Protein AF-D0GJN0-F1 (afdb_monomer)

Solvent-accessible surface area (backbone atoms only — not comparable to full-atom values): 4799 Å² total; per-residue (Å²): 109,71,66,58,56,53,50,51,21,48,53,48,32,53,50,54,49,52,54,48,54,51,49,52,52,52,51,74,69,38,93,84,63,48,72,70,56,54,55,50,52,58,65,44,49,66,60,46,41,57,53,29,35,76,74,11,36,74,60,10,28,51,46,29,66,75,44,49,46,57,54,51,49,52,56,50,51,54,56,32,54,78,66,71,59,85,131

Sequence (87 aa):
MIAIIIAAWVGLAYFMNFCLQMRIKRVFNSKRMTDERIVKEYKGLDVMSTIFIFYGGPVGFFLAKKKFIPELKKTMEEKMRERNIEF

Organism: NCBI:txid596323

pLDDT: mean 82.98, std 6.0, range [57.97, 89.69]

Foldseek 3Di:
DVVVLLVQLVVVLVVVLVVLVVVLVCQLPDPPHDLVVLVVVLVCLVVVLVVLCVRSNPNSNVCSVPPRSVVVNVVSVVSCVVVVRDD

Nearest PDB structures (foldseek):
  1mbn-assembly1_A  TM=4.230E-01  e=7.274E+00  Physeter macrocephalus

Structure (mmCIF, N/CA/C/O backbone):
data_AF-D0GJN0-F1
#
_entry.id   AF-D0GJN0-F1
#
loop_
_atom_site.group_PDB
_atom_site.id
_atom_site.type_symbol
_atom_site.label_atom_id
_atom_site.label_alt_id
_atom_site.label_comp_id
_atom_site.label_asym_id
_atom_site.label_entity_id
_atom_site.label_seq_id
_atom_site.pdbx_PDB_ins_code
_atom_site.Cartn_x
_atom_site.Cartn_y
_atom_site.Cartn_z
_atom_site.occupancy
_atom_site.B_iso_or_equiv
_atom_site.auth_seq_id
_atom_site.auth_comp_id
_atom_site.auth_asym_id
_atom_site.auth_atom_id
_atom_site.pdbx_PDB_model_num
ATOM 1 N N . MET A 1 1 ? 17.092 4.938 -23.666 1.00 67.88 1 MET A N 1
ATOM 2 C CA . MET A 1 1 ? 15.647 5.226 -23.833 1.00 67.88 1 MET A CA 1
ATOM 3 C C . MET A 1 1 ? 14.778 4.308 -22.974 1.00 67.88 1 MET A C 1
ATOM 5 O O . MET A 1 1 ? 14.119 4.811 -22.077 1.00 67.88 1 MET A O 1
ATOM 9 N N . ILE A 1 2 ? 14.853 2.981 -23.144 1.00 81.75 2 ILE A N 1
ATOM 10 C CA . ILE A 1 2 ? 14.069 2.001 -22.357 1.00 81.75 2 ILE A CA 1
ATOM 11 C C . ILE A 1 2 ? 14.306 2.134 -20.840 1.00 81.75 2 ILE A C 1
ATOM 13 O O . ILE A 1 2 ? 13.354 2.143 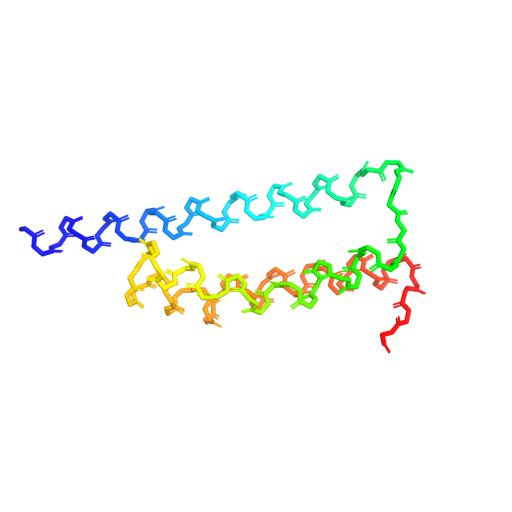-20.067 1.00 81.75 2 ILE A O 1
ATOM 17 N N . ALA A 1 3 ? 15.556 2.334 -20.410 1.00 82.69 3 ALA A N 1
ATOM 18 C CA . ALA A 1 3 ? 15.887 2.520 -18.993 1.00 82.69 3 ALA A CA 1
ATOM 19 C C . ALA A 1 3 ? 15.215 3.756 -18.357 1.00 82.69 3 ALA A C 1
ATOM 21 O O . ALA A 1 3 ? 14.806 3.701 -17.202 1.00 82.69 3 ALA A O 1
ATOM 22 N N . ILE A 1 4 ? 15.045 4.847 -19.115 1.00 88.12 4 ILE A N 1
ATOM 23 C CA . ILE A 1 4 ? 14.391 6.077 -18.636 1.00 88.12 4 ILE A CA 1
ATOM 24 C C . ILE A 1 4 ? 12.887 5.836 -18.457 1.00 88.12 4 ILE A C 1
ATOM 26 O O . ILE A 1 4 ? 12.307 6.278 -17.472 1.00 88.12 4 ILE A O 1
ATOM 30 N N . ILE A 1 5 ? 12.270 5.077 -19.369 1.00 85.31 5 ILE A N 1
ATOM 31 C CA . ILE A 1 5 ? 10.848 4.709 -19.296 1.00 85.31 5 ILE A CA 1
ATOM 32 C C . ILE A 1 5 ? 10.587 3.823 -18.073 1.00 85.31 5 ILE A C 1
ATOM 34 O O . ILE A 1 5 ? 9.663 4.084 -17.305 1.00 85.31 5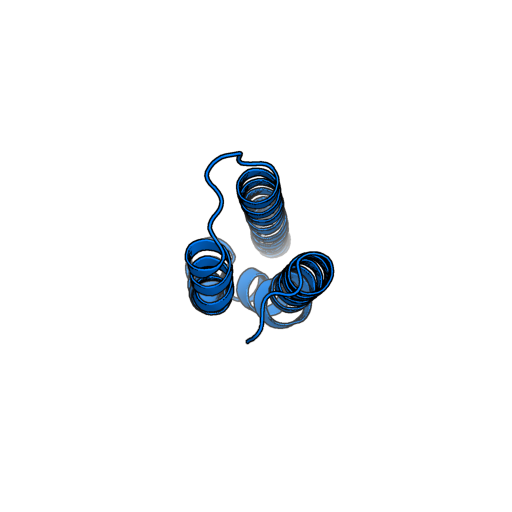 ILE A O 1
ATOM 38 N N . ILE A 1 6 ? 11.438 2.818 -17.840 1.00 85.94 6 ILE A N 1
ATOM 39 C CA . ILE A 1 6 ? 11.333 1.953 -16.657 1.00 85.94 6 ILE A CA 1
ATOM 40 C C . ILE A 1 6 ? 11.530 2.771 -15.375 1.00 85.94 6 ILE A C 1
ATOM 42 O O . ILE A 1 6 ? 10.745 2.627 -14.441 1.00 85.94 6 ILE A O 1
ATOM 46 N N . ALA A 1 7 ? 12.527 3.659 -15.330 1.00 87.94 7 ALA A N 1
ATOM 47 C CA . ALA A 1 7 ? 12.757 4.525 -14.175 1.00 87.94 7 ALA A CA 1
ATOM 48 C C . ALA A 1 7 ? 11.557 5.447 -13.895 1.00 87.94 7 ALA A C 1
ATOM 50 O O . ALA A 1 7 ? 11.166 5.601 -12.738 1.00 87.94 7 ALA A O 1
ATOM 51 N N . ALA A 1 8 ? 10.925 5.996 -14.937 1.00 87.62 8 ALA A N 1
ATOM 52 C CA . ALA A 1 8 ? 9.715 6.804 -14.806 1.00 87.62 8 ALA A CA 1
ATOM 53 C C . ALA A 1 8 ? 8.537 5.992 -14.240 1.00 87.62 8 ALA A C 1
ATOM 55 O O . ALA A 1 8 ? 7.854 6.461 -13.331 1.00 87.62 8 ALA A O 1
ATOM 56 N N . TRP A 1 9 ? 8.335 4.752 -14.700 1.00 88.69 9 TRP A N 1
ATOM 57 C CA . TRP A 1 9 ? 7.313 3.855 -14.145 1.00 88.69 9 TRP A CA 1
ATOM 58 C C . TRP A 1 9 ? 7.570 3.485 -12.687 1.00 88.69 9 TRP A C 1
ATOM 60 O O . TRP A 1 9 ? 6.639 3.498 -11.883 1.00 88.69 9 TRP A O 1
ATOM 70 N N . VAL A 1 10 ? 8.823 3.195 -12.326 1.00 88.00 10 VAL A N 1
ATOM 71 C CA . VAL A 1 10 ? 9.203 2.938 -10.932 1.00 88.00 10 VAL A CA 1
ATOM 72 C C . VAL A 1 10 ? 8.907 4.169 -10.078 1.00 88.00 10 VAL A C 1
ATOM 74 O O . VAL A 1 10 ? 8.212 4.054 -9.070 1.00 88.00 10 VAL A O 1
ATOM 77 N N . GLY A 1 11 ? 9.378 5.348 -10.493 1.00 88.88 11 GLY A N 1
ATOM 78 C CA . GLY A 1 11 ? 9.159 6.599 -9.767 1.00 88.88 11 GLY A CA 1
ATOM 79 C C . GLY A 1 11 ? 7.675 6.900 -9.561 1.00 88.88 11 GLY A C 1
ATOM 80 O O . GLY A 1 11 ? 7.251 7.184 -8.440 1.00 88.88 11 GLY A O 1
ATOM 81 N N . LEU A 1 12 ? 6.868 6.745 -10.611 1.00 89.31 12 LEU A N 1
ATOM 82 C CA . LEU A 1 12 ? 5.423 6.941 -10.548 1.00 89.31 12 LEU A CA 1
ATOM 83 C C . LEU A 1 12 ? 4.744 5.933 -9.610 1.00 89.31 12 LEU A C 1
ATOM 85 O O . LEU A 1 12 ? 3.908 6.324 -8.800 1.00 89.31 12 LEU A O 1
ATOM 89 N N . ALA A 1 13 ? 5.142 4.660 -9.645 1.00 88.31 13 ALA A N 1
ATOM 90 C CA . ALA A 1 13 ? 4.605 3.647 -8.742 1.00 88.31 13 ALA A CA 1
ATOM 91 C C . ALA A 1 13 ? 4.928 3.968 -7.269 1.00 88.31 13 ALA A C 1
ATOM 93 O O . ALA A 1 13 ? 4.050 3.903 -6.409 1.00 88.31 13 ALA A O 1
ATOM 94 N N . TYR A 1 14 ? 6.157 4.386 -6.959 1.00 89.69 14 TYR A N 1
ATOM 95 C CA . TYR A 1 14 ? 6.511 4.806 -5.598 1.00 89.69 14 TYR A CA 1
ATOM 96 C C . TYR A 1 14 ? 5.753 6.063 -5.158 1.00 89.69 14 TYR A C 1
ATOM 98 O O . TYR A 1 14 ? 5.289 6.127 -4.018 1.00 89.69 14 TYR A O 1
ATOM 106 N N . PHE A 1 15 ? 5.563 7.028 -6.058 1.00 89.62 15 PHE A N 1
ATOM 107 C CA . PHE A 1 15 ? 4.771 8.223 -5.783 1.00 89.62 15 PHE A CA 1
ATOM 108 C C . PHE A 1 15 ? 3.303 7.885 -5.484 1.00 89.62 15 PHE A C 1
ATOM 110 O O . PHE A 1 15 ? 2.747 8.344 -4.488 1.00 89.62 15 PHE A O 1
ATOM 117 N N . MET A 1 16 ? 2.686 7.011 -6.281 1.00 87.50 16 MET A N 1
ATOM 118 C CA . MET A 1 16 ? 1.319 6.540 -6.042 1.00 87.50 16 MET A CA 1
ATOM 119 C C . MET A 1 16 ? 1.185 5.814 -4.700 1.00 87.50 16 MET A C 1
ATOM 121 O O . MET A 1 16 ? 0.235 6.066 -3.956 1.00 87.50 16 MET A O 1
ATOM 125 N N . ASN A 1 17 ? 2.150 4.954 -4.353 1.00 88.06 17 ASN A N 1
ATOM 126 C CA . ASN A 1 17 ? 2.176 4.288 -3.050 1.00 88.06 17 ASN A CA 1
ATOM 127 C C . ASN A 1 17 ? 2.256 5.303 -1.899 1.00 88.06 17 ASN A C 1
ATOM 129 O O . ASN A 1 17 ? 1.501 5.213 -0.932 1.00 88.06 17 ASN A O 1
ATOM 133 N N . PHE A 1 18 ? 3.109 6.318 -2.030 1.00 88.44 18 PHE A N 1
ATOM 134 C CA . PHE A 1 18 ? 3.217 7.394 -1.049 1.00 88.44 18 PHE A CA 1
ATOM 135 C C . PHE A 1 18 ? 1.897 8.164 -0.878 1.00 88.44 18 PHE A C 1
ATOM 137 O O . PHE A 1 18 ? 1.452 8.402 0.249 1.00 88.44 18 PHE A O 1
ATOM 144 N N . CYS A 1 19 ? 1.211 8.492 -1.978 1.00 87.69 19 CYS A N 1
ATOM 145 C CA . CYS A 1 19 ? -0.111 9.119 -1.931 1.00 87.69 19 CYS A CA 1
ATOM 146 C C . CYS A 1 19 ? -1.145 8.244 -1.202 1.00 87.69 19 CYS A C 1
ATOM 148 O O . CYS A 1 19 ? -1.945 8.763 -0.417 1.00 87.69 19 CYS A O 1
ATOM 150 N N . LEU A 1 20 ? -1.120 6.926 -1.417 1.00 85.38 20 LEU A N 1
ATOM 151 C CA . LEU A 1 20 ? -2.010 5.991 -0.726 1.00 85.38 20 LEU A CA 1
ATOM 152 C C . LEU A 1 20 ? -1.710 5.901 0.768 1.00 85.38 20 LEU A C 1
ATOM 154 O O . LEU A 1 20 ? -2.635 5.996 1.573 1.00 85.38 20 LEU A O 1
ATOM 158 N N . GLN A 1 21 ? -0.438 5.813 1.156 1.00 87.00 21 GLN A N 1
ATOM 159 C CA . GLN A 1 21 ? -0.043 5.840 2.566 1.00 87.00 21 GLN A CA 1
ATOM 160 C C . GLN A 1 21 ? -0.516 7.122 3.258 1.00 87.00 21 GLN A C 1
ATOM 162 O O . GLN A 1 21 ? -1.078 7.071 4.356 1.00 87.00 21 GLN A O 1
ATOM 167 N N . MET A 1 22 ? -0.356 8.277 2.602 1.00 87.06 22 MET A N 1
ATOM 168 C CA . MET A 1 22 ? -0.875 9.544 3.115 1.00 87.06 22 MET A CA 1
ATOM 169 C C . MET A 1 22 ? -2.394 9.526 3.260 1.00 87.06 22 MET A C 1
ATOM 171 O O . MET A 1 22 ? -2.903 9.970 4.291 1.00 87.06 22 MET A O 1
ATOM 175 N N . ARG A 1 23 ? -3.123 9.017 2.259 1.00 84.44 23 ARG A N 1
ATOM 176 C CA . ARG A 1 23 ? -4.585 8.898 2.308 1.00 84.44 23 ARG A CA 1
ATOM 177 C C . ARG A 1 23 ? -5.018 8.036 3.489 1.00 84.44 23 ARG A C 1
ATOM 179 O O . ARG A 1 23 ? -5.822 8.498 4.292 1.00 84.44 23 ARG A O 1
ATOM 186 N N . ILE A 1 24 ? -4.440 6.845 3.642 1.00 83.44 24 ILE A N 1
ATOM 187 C CA . ILE A 1 24 ? -4.740 5.928 4.747 1.00 83.44 24 ILE A CA 1
ATOM 188 C C . ILE A 1 24 ? -4.444 6.595 6.090 1.00 83.44 24 ILE A C 1
ATOM 190 O O . ILE A 1 24 ? -5.302 6.623 6.968 1.00 83.44 24 ILE A O 1
ATOM 194 N N . LYS A 1 25 ? -3.273 7.221 6.254 1.00 84.12 25 LYS A N 1
ATOM 195 C CA . LYS A 1 25 ? -2.927 7.942 7.489 1.00 84.12 25 LYS A CA 1
ATOM 196 C C . LYS A 1 25 ? -3.939 9.046 7.813 1.00 84.12 25 LYS A C 1
ATOM 198 O O . LYS A 1 25 ? -4.317 9.209 8.971 1.00 84.12 25 LYS A O 1
ATOM 203 N N . ARG A 1 26 ? -4.402 9.780 6.798 1.00 83.31 26 ARG A N 1
ATOM 204 C CA . ARG A 1 26 ? -5.395 10.853 6.942 1.00 83.31 26 ARG A CA 1
ATOM 205 C C . ARG A 1 26 ? -6.771 10.310 7.332 1.00 83.31 26 ARG A C 1
ATOM 207 O O . ARG A 1 26 ? -7.445 10.920 8.155 1.00 83.31 26 ARG A O 1
ATOM 214 N N . VAL A 1 27 ? -7.153 9.158 6.780 1.00 77.88 27 VAL A N 1
ATOM 215 C CA . VAL A 1 27 ? -8.361 8.416 7.158 1.00 77.88 27 VAL A CA 1
ATOM 216 C C . VAL A 1 27 ? -8.250 8.003 8.635 1.00 77.88 27 VAL A C 1
ATOM 218 O O . VAL A 1 27 ? -9.098 8.407 9.424 1.00 77.88 27 VAL A O 1
ATOM 221 N N . PHE A 1 28 ? -7.137 7.379 9.055 1.00 76.31 28 PHE A N 1
ATOM 222 C CA . PHE A 1 28 ? -6.861 6.978 10.455 1.00 76.31 28 PHE A CA 1
ATOM 223 C C . PHE A 1 28 ? -6.848 8.100 11.492 1.00 76.31 28 PHE A C 1
ATOM 225 O O . PHE A 1 28 ? -7.299 7.884 12.618 1.00 76.31 28 PHE A O 1
ATOM 232 N N . ASN A 1 29 ? -6.415 9.297 11.111 1.00 79.06 29 ASN A N 1
ATOM 233 C CA . ASN A 1 29 ? -6.395 10.455 12.003 1.00 79.06 29 ASN A CA 1
ATOM 234 C C . ASN A 1 29 ? -7.679 11.303 11.956 1.00 79.06 29 ASN A C 1
ATOM 236 O O . ASN A 1 29 ? -7.774 12.306 12.664 1.00 79.06 29 ASN A O 1
ATOM 240 N N . SER A 1 30 ? -8.664 10.957 11.122 1.00 78.00 30 SER A N 1
ATOM 241 C CA . SER A 1 3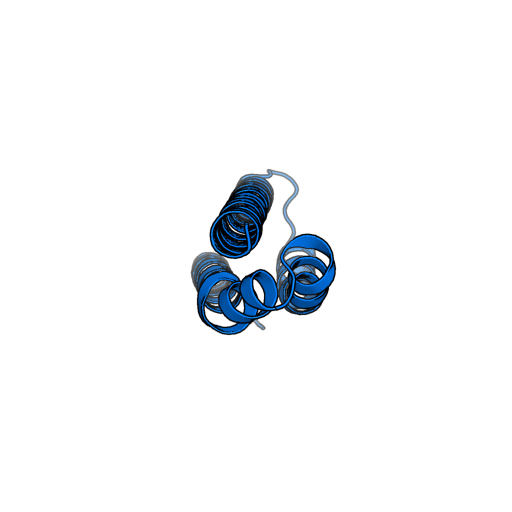0 ? -9.896 11.739 11.022 1.00 78.00 30 SER A CA 1
ATOM 242 C C . SER A 1 30 ? -10.808 11.507 12.229 1.00 78.00 30 SER A C 1
ATOM 244 O O . SER A 1 30 ? -11.131 10.370 12.561 1.00 78.00 30 SER A O 1
ATOM 246 N N . LYS A 1 31 ? -11.314 12.592 12.834 1.00 66.25 31 LYS A N 1
ATOM 247 C CA . LYS A 1 31 ? -12.312 12.538 13.923 1.00 66.25 31 LYS A CA 1
ATOM 248 C C . LYS A 1 31 ? -13.663 11.934 13.497 1.00 66.25 31 LYS A C 1
ATOM 250 O O . LYS A 1 31 ? -14.452 11.579 14.358 1.00 66.25 31 LYS A O 1
ATOM 255 N N . ARG A 1 32 ? -13.945 11.835 12.189 1.00 69.56 32 ARG A N 1
ATOM 256 C CA . ARG A 1 32 ? -15.187 11.261 11.618 1.00 69.56 32 ARG A CA 1
ATOM 257 C C . ARG A 1 32 ? -14.994 9.844 11.071 1.00 69.56 32 ARG A C 1
ATOM 259 O O . ARG A 1 32 ? -15.677 9.438 10.130 1.00 69.56 32 ARG A O 1
ATOM 266 N N . MET A 1 33 ? -13.996 9.131 11.568 1.00 74.00 33 MET A N 1
ATOM 267 C CA . MET A 1 33 ? -13.749 7.766 11.143 1.00 74.00 33 MET A CA 1
ATOM 268 C C . MET A 1 33 ? -14.754 6.815 11.799 1.00 74.00 33 MET A C 1
ATOM 270 O O . MET A 1 33 ? -14.814 6.754 13.022 1.00 74.00 33 MET A O 1
ATOM 274 N N . THR A 1 34 ? -15.478 6.054 10.981 1.00 80.88 34 THR A N 1
ATOM 275 C CA . THR A 1 34 ? -16.283 4.903 11.408 1.00 80.88 34 THR A CA 1
ATOM 276 C C . THR A 1 34 ? -15.631 3.602 10.952 1.00 80.88 34 THR A C 1
ATOM 278 O O . THR A 1 34 ? -14.941 3.579 9.926 1.00 80.88 34 THR A O 1
ATOM 281 N N . ASP A 1 35 ? -15.877 2.519 11.680 1.00 80.31 35 ASP A N 1
ATOM 282 C CA . ASP A 1 35 ? -15.307 1.197 11.392 1.00 80.31 35 ASP A CA 1
ATOM 283 C C . ASP A 1 35 ? -15.708 0.698 9.996 1.00 80.31 35 ASP A C 1
ATOM 285 O O . ASP A 1 35 ? -14.870 0.234 9.223 1.00 80.31 35 ASP A O 1
ATOM 289 N N . GLU A 1 36 ? -16.953 0.956 9.586 1.00 81.75 36 GLU A N 1
ATOM 290 C CA . GLU A 1 36 ? -17.445 0.676 8.230 1.00 81.75 36 GLU A CA 1
ATOM 291 C C . GLU A 1 36 ? -16.596 1.336 7.135 1.00 81.75 36 GLU A C 1
ATOM 293 O O . GLU A 1 36 ? -16.334 0.755 6.077 1.00 81.75 36 GLU A O 1
ATOM 298 N N . ARG A 1 37 ? -16.139 2.571 7.374 1.00 81.69 37 ARG A N 1
ATOM 299 C CA . ARG A 1 37 ? -15.329 3.315 6.407 1.00 81.69 37 ARG A CA 1
ATOM 300 C C . ARG A 1 37 ? -13.926 2.730 6.291 1.00 81.69 37 ARG A C 1
ATOM 302 O O . ARG A 1 37 ? -13.364 2.729 5.196 1.00 81.69 37 ARG A O 1
ATOM 309 N N . ILE A 1 38 ? -13.386 2.222 7.396 1.00 82.12 38 ILE A N 1
ATOM 310 C CA . ILE A 1 38 ? -12.088 1.549 7.441 1.00 82.12 38 ILE A CA 1
ATOM 311 C C . ILE A 1 38 ? -12.146 0.240 6.645 1.00 82.12 38 ILE A C 1
ATOM 313 O O . ILE A 1 38 ? -11.303 0.020 5.771 1.00 82.12 38 ILE A O 1
ATOM 317 N N . VAL A 1 39 ? -13.180 -0.577 6.870 1.00 83.06 39 VAL A N 1
ATOM 318 C CA . VAL A 1 39 ? -13.408 -1.831 6.130 1.00 83.06 39 VAL A CA 1
ATOM 319 C C . VAL A 1 39 ? -13.618 -1.559 4.637 1.00 83.06 39 VAL A C 1
ATOM 321 O O . VAL A 1 39 ? -13.078 -2.266 3.784 1.00 83.06 39 VAL A O 1
ATOM 324 N N . LYS A 1 40 ? -14.353 -0.494 4.290 1.00 85.06 40 LYS A N 1
ATOM 325 C CA . LYS A 1 40 ? -14.565 -0.092 2.892 1.00 85.06 40 LYS A CA 1
ATOM 326 C C . LYS A 1 40 ? -13.264 0.312 2.191 1.00 85.06 40 LYS A C 1
ATOM 328 O O . LYS A 1 40 ? -13.043 -0.102 1.055 1.00 85.06 40 LYS A O 1
ATOM 333 N N . GLU A 1 41 ? -12.404 1.095 2.842 1.00 83.94 41 GLU A N 1
ATOM 334 C CA . GLU A 1 41 ? -11.086 1.456 2.292 1.00 83.94 41 GLU A CA 1
ATOM 335 C C . GLU A 1 41 ? -10.170 0.227 2.170 1.00 83.94 41 GLU A C 1
ATOM 337 O O . GLU A 1 41 ? -9.474 0.092 1.166 1.00 83.94 41 GLU A O 1
ATOM 342 N N . TYR A 1 42 ? -10.231 -0.720 3.116 1.00 84.56 42 TYR A N 1
ATOM 343 C CA . TYR A 1 42 ? -9.479 -1.977 3.028 1.00 84.56 42 TYR A CA 1
ATOM 344 C C . TYR A 1 42 ? -9.890 -2.822 1.821 1.00 84.56 42 TYR A C 1
ATOM 346 O O . TYR A 1 42 ? -9.038 -3.249 1.046 1.00 84.56 42 TYR A O 1
ATOM 354 N N . LYS A 1 43 ? -11.196 -3.004 1.595 1.00 83.81 43 LYS A N 1
ATOM 355 C CA . LYS A 1 43 ? -11.699 -3.691 0.392 1.00 83.81 43 LYS A CA 1
ATOM 356 C C . LYS A 1 43 ? -11.340 -2.926 -0.891 1.00 83.81 43 LYS A C 1
ATOM 358 O O . LYS A 1 43 ? -11.094 -3.531 -1.931 1.00 83.81 43 LYS A O 1
ATOM 363 N N . GLY A 1 44 ? -11.259 -1.597 -0.816 1.00 83.38 44 GLY A N 1
ATOM 364 C CA . GLY A 1 44 ? -10.839 -0.732 -1.920 1.00 83.38 44 GLY A CA 1
ATOM 365 C C . GLY A 1 44 ? -9.360 -0.856 -2.307 1.00 83.38 44 GLY A C 1
ATOM 366 O O . GLY A 1 44 ? -9.015 -0.541 -3.448 1.00 83.38 44 GLY A O 1
ATOM 367 N N . LEU A 1 45 ? -8.485 -1.345 -1.417 1.00 82.00 45 LEU A N 1
ATOM 368 C CA . LEU A 1 45 ? -7.057 -1.522 -1.713 1.00 82.00 45 LEU A CA 1
ATOM 369 C C . LEU A 1 45 ? -6.806 -2.518 -2.849 1.00 82.00 45 LEU A C 1
ATOM 371 O O . LEU A 1 45 ? -5.898 -2.294 -3.646 1.00 82.00 45 LEU A O 1
ATOM 375 N N . ASP A 1 46 ? -7.612 -3.575 -2.977 1.00 76.56 46 ASP A N 1
ATOM 376 C CA . ASP A 1 46 ? -7.450 -4.524 -4.088 1.00 76.56 46 ASP A CA 1
ATOM 377 C C . ASP A 1 46 ? -7.744 -3.869 -5.441 1.00 76.56 46 ASP A C 1
ATOM 379 O O . ASP A 1 46 ? -7.022 -4.101 -6.413 1.00 76.56 46 ASP A O 1
ATOM 383 N N . VAL A 1 47 ? -8.731 -2.968 -5.488 1.00 79.94 47 VAL A N 1
ATOM 384 C CA . VAL A 1 47 ? -9.086 -2.197 -6.691 1.00 79.94 47 VAL A CA 1
ATOM 385 C C . VAL A 1 47 ? -7.986 -1.196 -7.057 1.00 79.94 47 VAL A C 1
ATOM 387 O O . VAL A 1 47 ? -7.773 -0.906 -8.236 1.00 79.94 47 VAL A O 1
ATOM 390 N N . MET A 1 48 ? -7.221 -0.710 -6.072 1.00 78.56 48 MET A N 1
ATOM 391 C CA . MET A 1 48 ? -6.084 0.180 -6.323 1.00 78.56 48 MET A CA 1
ATOM 392 C C . MET A 1 48 ? -4.985 -0.504 -7.148 1.00 78.56 48 MET A C 1
ATOM 394 O O . MET A 1 48 ? -4.332 0.187 -7.926 1.0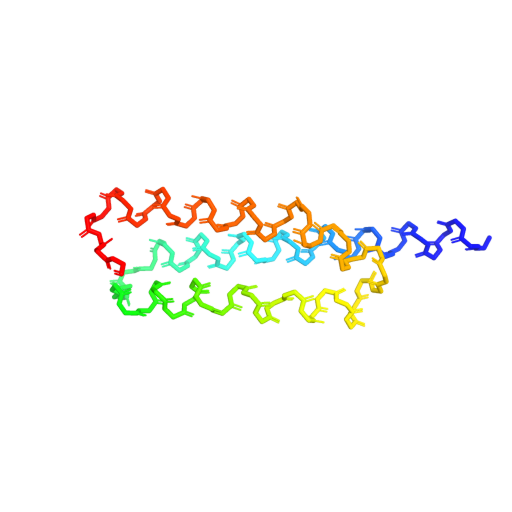0 78.56 48 MET A O 1
ATOM 398 N N . SER A 1 49 ? -4.829 -1.837 -7.088 1.00 73.31 49 SER A N 1
ATOM 399 C CA . SER A 1 49 ? -3.883 -2.591 -7.943 1.00 73.31 49 SER A CA 1
ATOM 400 C C . SER A 1 49 ? -4.060 -2.276 -9.427 1.00 73.31 49 SER A C 1
ATOM 402 O O . SER A 1 49 ? -3.084 -2.137 -10.165 1.00 73.31 49 SER A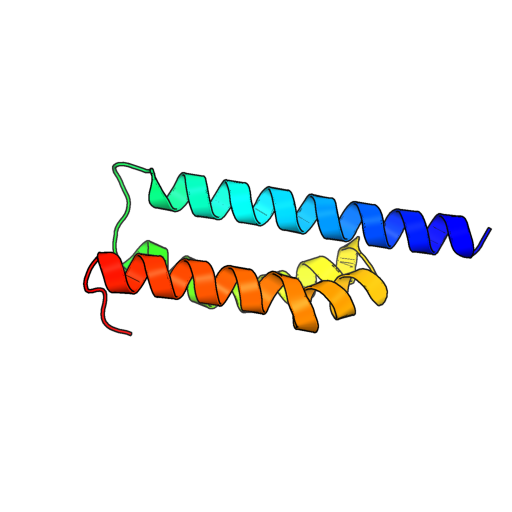 O 1
ATOM 404 N N . THR A 1 50 ? -5.314 -2.139 -9.858 1.00 78.06 50 THR A N 1
ATOM 405 C CA . THR A 1 50 ? -5.681 -1.836 -11.241 1.00 78.06 50 THR A CA 1
ATOM 406 C C . THR A 1 50 ? -5.186 -0.452 -11.646 1.00 78.06 50 THR A C 1
ATOM 408 O O . THR A 1 50 ? -4.654 -0.273 -12.737 1.00 78.06 50 THR A O 1
ATOM 411 N N . ILE A 1 51 ? -5.261 0.522 -10.740 1.00 80.88 51 ILE A N 1
ATOM 412 C CA . ILE A 1 51 ? -4.782 1.888 -10.977 1.00 80.88 51 ILE A CA 1
ATOM 413 C C . ILE A 1 51 ? -3.254 1.888 -11.155 1.00 80.88 51 ILE A C 1
ATOM 415 O O . ILE A 1 51 ? -2.737 2.564 -12.042 1.00 80.88 51 ILE A O 1
ATOM 419 N N . PHE A 1 52 ? -2.518 1.064 -10.404 1.00 81.19 52 PHE A N 1
ATOM 420 C CA . PHE A 1 52 ? -1.071 0.910 -10.607 1.00 81.19 52 PHE A CA 1
ATOM 421 C C . PHE A 1 52 ? -0.698 0.305 -11.966 1.00 81.19 52 PHE A C 1
ATOM 423 O O . PHE A 1 52 ? 0.352 0.669 -12.492 1.00 81.19 52 PHE A O 1
ATOM 430 N N . ILE A 1 53 ? -1.532 -0.565 -12.550 1.00 79.31 53 ILE 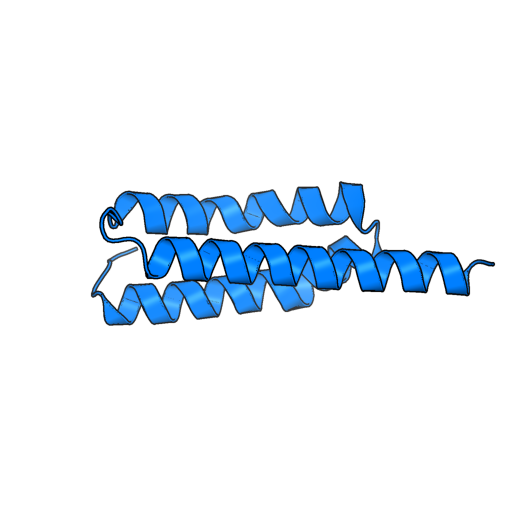A N 1
ATOM 431 C CA . ILE A 1 53 ? -1.340 -1.046 -13.932 1.00 79.31 53 ILE A CA 1
ATOM 432 C C . ILE A 1 53 ? -1.494 0.114 -14.917 1.00 79.31 53 ILE A C 1
ATOM 434 O O . ILE A 1 53 ? -0.631 0.307 -15.770 1.00 79.31 53 ILE A O 1
ATOM 438 N N . PHE A 1 54 ? -2.578 0.886 -14.790 1.00 79.12 54 PHE A N 1
ATOM 439 C CA . PHE A 1 54 ? -2.899 1.966 -15.728 1.00 79.12 54 PHE A CA 1
ATOM 440 C C . PHE A 1 54 ? -1.822 3.054 -15.772 1.00 79.12 54 PHE A C 1
ATOM 442 O O . PHE A 1 54 ? -1.485 3.531 -16.851 1.00 79.12 54 PHE A O 1
ATOM 449 N N . TYR A 1 55 ? -1.268 3.429 -14.617 1.00 77.56 55 TYR A N 1
ATOM 450 C CA . TYR A 1 55 ? -0.309 4.533 -14.529 1.00 77.56 55 TYR A CA 1
ATOM 451 C C . TYR A 1 55 ? 1.151 4.069 -14.479 1.00 77.56 55 TY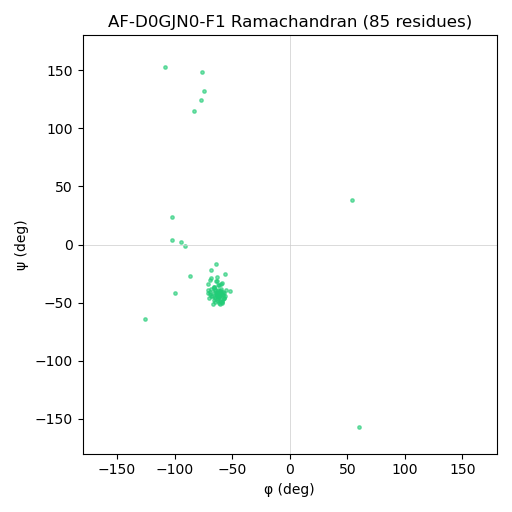R A C 1
ATOM 453 O O . TYR A 1 55 ? 2.004 4.655 -15.135 1.00 77.56 55 TYR A O 1
ATOM 461 N N . GLY A 1 56 ? 1.461 3.007 -13.732 1.00 79.06 56 GLY A N 1
ATOM 462 C CA . GLY A 1 56 ? 2.831 2.511 -13.556 1.00 79.06 56 GLY A CA 1
ATOM 463 C C . GLY A 1 56 ? 3.232 1.394 -14.525 1.00 79.06 56 GLY A C 1
ATOM 464 O O . GLY A 1 56 ? 4.335 0.853 -14.410 1.00 79.06 56 GLY A O 1
ATOM 465 N N . GLY A 1 57 ? 2.347 1.008 -15.447 1.00 84.50 57 GLY A N 1
ATOM 466 C CA . GLY A 1 57 ? 2.592 -0.075 -16.393 1.00 84.50 57 GLY A CA 1
ATOM 467 C C . GLY A 1 57 ? 2.843 -1.430 -15.708 1.00 84.50 57 GLY A C 1
ATOM 468 O O . GLY A 1 57 ? 2.462 -1.646 -14.551 1.00 84.50 57 GLY A O 1
ATOM 469 N N . PRO A 1 58 ? 3.527 -2.367 -16.392 1.00 84.81 58 PRO A N 1
ATOM 470 C CA . PRO A 1 58 ? 3.825 -3.696 -15.849 1.00 84.81 58 PRO A CA 1
ATOM 471 C C . PRO A 1 58 ? 4.658 -3.649 -14.561 1.00 84.81 58 PRO A C 1
ATOM 473 O O . PRO A 1 58 ? 4.476 -4.468 -13.660 1.00 84.81 58 PRO A O 1
ATOM 476 N N . VAL A 1 59 ? 5.560 -2.669 -14.457 1.00 85.81 59 VAL A N 1
ATOM 477 C CA . VAL A 1 59 ? 6.432 -2.484 -13.291 1.00 85.81 59 VAL A CA 1
ATOM 478 C C . VAL A 1 59 ? 5.626 -2.005 -12.088 1.00 85.81 59 VAL A C 1
ATOM 480 O O . VAL A 1 59 ? 5.747 -2.571 -11.001 1.00 85.81 59 VAL A O 1
ATOM 483 N N . GLY A 1 60 ? 4.757 -1.011 -12.287 1.00 86.19 60 GLY A N 1
ATOM 484 C CA . GLY A 1 60 ? 3.848 -0.519 -11.258 1.00 86.19 60 GLY A CA 1
ATOM 485 C C . GLY A 1 60 ? 2.921 -1.609 -10.741 1.00 86.19 60 GLY A C 1
ATOM 486 O O . GLY A 1 60 ? 2.778 -1.751 -9.529 1.00 86.19 60 GLY A O 1
ATOM 487 N N . PHE A 1 61 ? 2.378 -2.446 -11.628 1.00 85.44 61 PHE A N 1
ATOM 488 C CA . PHE A 1 61 ? 1.587 -3.611 -11.232 1.00 85.44 61 PHE A CA 1
ATOM 489 C C . PHE A 1 61 ? 2.373 -4.606 -10.382 1.00 85.44 61 PHE A C 1
ATOM 491 O O . PHE A 1 61 ? 1.895 -5.046 -9.335 1.00 85.44 61 PHE A O 1
ATOM 498 N N . PHE A 1 62 ? 3.583 -4.962 -10.820 1.00 88.19 62 PHE A N 1
ATOM 499 C CA . PHE A 1 62 ? 4.417 -5.925 -10.111 1.00 88.19 62 PHE A CA 1
ATOM 500 C C . PHE A 1 62 ? 4.762 -5.431 -8.703 1.00 88.19 62 PHE A C 1
ATOM 502 O O . PHE A 1 62 ? 4.617 -6.177 -7.732 1.00 88.19 62 PHE A O 1
ATOM 509 N N . LEU A 1 63 ? 5.154 -4.160 -8.582 1.00 87.06 63 LEU A N 1
ATOM 510 C CA . LEU A 1 63 ? 5.447 -3.526 -7.299 1.00 87.06 63 LEU A CA 1
ATOM 511 C C . LEU A 1 63 ? 4.196 -3.406 -6.421 1.00 87.06 63 LEU A C 1
ATOM 513 O O . LEU A 1 63 ? 4.258 -3.710 -5.230 1.00 87.06 63 LEU A O 1
ATOM 517 N N . ALA A 1 64 ? 3.050 -3.034 -6.996 1.00 86.44 64 ALA A N 1
ATOM 518 C CA . ALA A 1 64 ? 1.796 -2.927 -6.261 1.00 86.44 64 ALA A CA 1
ATOM 519 C C . ALA A 1 64 ? 1.358 -4.272 -5.677 1.00 86.44 64 ALA A C 1
ATOM 521 O O . ALA A 1 64 ? 1.079 -4.363 -4.483 1.00 86.44 64 ALA A O 1
ATOM 522 N N . LYS A 1 65 ? 1.367 -5.325 -6.501 1.00 86.44 65 LYS A N 1
ATOM 523 C CA . LYS A 1 65 ? 0.915 -6.662 -6.114 1.00 86.44 65 LYS A CA 1
ATOM 524 C C . LYS A 1 65 ? 1.863 -7.345 -5.131 1.00 86.44 65 LYS A C 1
ATOM 526 O O . LYS A 1 65 ? 1.396 -8.001 -4.207 1.00 86.44 65 LYS A O 1
ATOM 531 N N . LYS A 1 66 ? 3.182 -7.233 -5.331 1.00 87.06 66 LYS A N 1
ATOM 532 C CA . LYS A 1 66 ? 4.161 -7.937 -4.486 1.00 87.06 66 LYS A CA 1
ATOM 533 C C . LYS A 1 66 ? 4.559 -7.182 -3.225 1.00 87.06 66 LYS A C 1
ATOM 535 O O . LYS A 1 66 ? 4.972 -7.829 -2.270 1.00 87.06 66 LYS A O 1
ATOM 540 N N . LYS A 1 67 ? 4.493 -5.850 -3.235 1.00 88.00 67 LYS A N 1
ATOM 541 C CA . LYS A 1 67 ? 5.056 -5.025 -2.163 1.00 88.00 67 LYS A CA 1
ATOM 542 C C . LYS A 1 67 ? 4.032 -4.062 -1.576 1.00 88.00 67 LYS A C 1
ATOM 544 O O . LYS A 1 67 ? 3.656 -4.214 -0.422 1.00 88.00 67 LYS A O 1
ATOM 549 N N . PHE A 1 68 ? 3.542 -3.109 -2.367 1.00 87.69 68 PHE A N 1
ATOM 550 C CA . PHE A 1 68 ? 2.807 -1.966 -1.816 1.00 87.69 68 PHE A CA 1
ATOM 551 C C . PHE A 1 68 ? 1.468 -2.346 -1.183 1.00 87.69 68 PHE A C 1
ATOM 553 O O . PHE A 1 68 ? 1.207 -1.982 -0.042 1.00 87.69 68 PHE A O 1
ATOM 560 N N . ILE A 1 69 ? 0.620 -3.094 -1.889 1.00 86.06 69 ILE A N 1
ATOM 561 C CA . ILE A 1 69 ? -0.719 -3.441 -1.394 1.00 86.06 69 ILE A CA 1
ATOM 562 C C .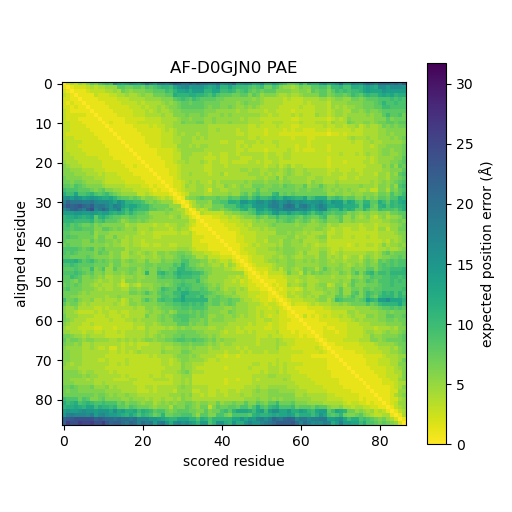 ILE A 1 69 ? -0.651 -4.392 -0.196 1.00 86.06 69 ILE A C 1
ATOM 564 O O . ILE A 1 69 ? -1.340 -4.115 0.783 1.00 86.06 69 ILE A O 1
ATOM 568 N N . PRO A 1 70 ? 0.190 -5.445 -0.197 1.00 88.56 70 PRO A N 1
ATOM 569 C CA . PRO A 1 70 ? 0.407 -6.259 0.998 1.00 88.56 70 PRO A CA 1
ATOM 570 C C . PRO A 1 70 ? 0.883 -5.449 2.215 1.00 88.56 70 PRO A C 1
ATOM 572 O O . PRO A 1 70 ? 0.341 -5.617 3.305 1.00 88.56 70 PRO A O 1
ATOM 575 N N . GLU A 1 71 ? 1.844 -4.532 2.041 1.00 89.12 71 GLU A N 1
ATOM 576 C CA . GLU A 1 71 ? 2.334 -3.662 3.125 1.00 89.12 71 GLU A CA 1
ATOM 577 C C . GLU A 1 71 ? 1.236 -2.718 3.649 1.00 89.12 71 GLU A C 1
ATOM 579 O O . GLU A 1 71 ? 1.083 -2.539 4.862 1.00 89.12 71 GLU A O 1
ATOM 584 N N . LEU A 1 72 ? 0.440 -2.134 2.747 1.00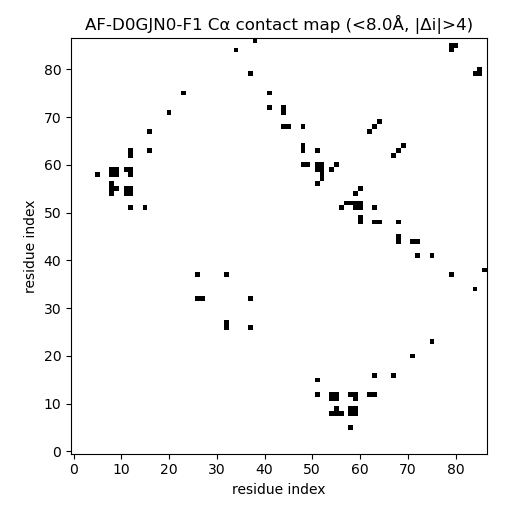 86.62 72 LEU A N 1
ATOM 585 C CA . LEU A 1 72 ? -0.690 -1.268 3.095 1.00 86.62 72 LEU A CA 1
ATOM 586 C C . LEU A 1 72 ? -1.775 -2.047 3.846 1.00 86.62 72 LEU A C 1
ATOM 588 O O . LEU A 1 72 ? -2.241 -1.575 4.881 1.00 86.62 72 LEU A O 1
ATOM 592 N N . LYS A 1 73 ? -2.141 -3.242 3.366 1.00 87.69 73 LYS A N 1
ATOM 593 C CA . LYS A 1 73 ? -3.117 -4.123 4.022 1.00 87.69 73 LYS A CA 1
ATOM 594 C C . LYS A 1 73 ? -2.668 -4.491 5.427 1.00 87.69 73 LYS A C 1
ATOM 596 O O . LYS A 1 73 ? -3.424 -4.257 6.362 1.00 87.69 73 LYS A O 1
ATOM 601 N N . LYS A 1 74 ? -1.417 -4.930 5.587 1.00 89.25 74 LYS A N 1
ATOM 602 C CA . LYS A 1 74 ? -0.845 -5.247 6.901 1.00 89.25 74 LYS A CA 1
ATOM 603 C C . LYS A 1 74 ? -0.917 -4.050 7.855 1.00 89.25 74 LYS A C 1
ATOM 605 O O . LYS A 1 74 ? -1.364 -4.186 8.987 1.00 89.25 74 LYS A O 1
ATOM 610 N N . THR A 1 75 ? -0.548 -2.860 7.375 1.00 86.88 75 THR A N 1
ATOM 611 C CA . THR A 1 75 ? -0.621 -1.624 8.174 1.00 86.88 75 THR A CA 1
ATOM 612 C C . THR A 1 75 ? -2.061 -1.292 8.583 1.00 86.88 75 THR A C 1
ATOM 614 O O . THR A 1 75 ? -2.308 -0.819 9.691 1.00 86.88 75 THR A O 1
ATOM 617 N N . MET A 1 76 ? -3.030 -1.500 7.687 1.00 85.62 76 MET A N 1
ATOM 618 C CA . MET A 1 76 ? -4.444 -1.283 7.993 1.00 85.62 76 MET A CA 1
ATOM 619 C C . MET A 1 76 ? -4.976 -2.312 8.991 1.00 85.62 76 MET A C 1
ATOM 621 O O . MET A 1 76 ? -5.680 -1.921 9.914 1.00 85.62 76 MET A O 1
ATOM 625 N N . GLU A 1 77 ? -4.621 -3.585 8.837 1.00 87.88 77 GLU A N 1
ATOM 626 C CA . GLU A 1 77 ? -5.005 -4.673 9.743 1.00 87.88 77 GLU A CA 1
ATOM 627 C C . GLU A 1 77 ? -4.456 -4.459 11.157 1.00 87.88 77 GLU A C 1
ATOM 629 O O . GLU A 1 77 ? -5.198 -4.610 12.125 1.00 87.88 77 GLU A O 1
ATOM 634 N N . GLU A 1 78 ? -3.196 -4.032 11.293 1.00 87.50 78 GLU A N 1
ATOM 635 C CA . GLU A 1 78 ? -2.608 -3.668 12.590 1.00 87.50 78 GLU A CA 1
ATOM 636 C C . GLU A 1 78 ? -3.412 -2.546 13.263 1.00 87.50 78 GLU A C 1
ATOM 638 O O . GLU A 1 78 ? -3.817 -2.676 14.417 1.00 87.50 78 GLU A O 1
ATOM 643 N N . LYS A 1 79 ? -3.755 -1.488 12.517 1.00 83.38 79 LYS A N 1
ATOM 644 C CA . LYS A 1 79 ? -4.564 -0.377 13.045 1.00 83.38 79 LYS A CA 1
ATOM 645 C C . LYS A 1 79 ? -6.018 -0.736 13.340 1.00 83.38 79 LYS A C 1
ATOM 647 O O . LYS A 1 79 ? -6.628 -0.118 14.209 1.00 83.38 79 LYS A O 1
ATOM 652 N N . MET A 1 80 ? -6.600 -1.672 12.596 1.00 83.94 80 MET A N 1
ATOM 653 C CA . MET A 1 80 ? -7.937 -2.195 12.884 1.00 83.94 80 MET A CA 1
ATOM 654 C C . MET A 1 80 ? -7.926 -3.024 14.167 1.00 83.94 80 MET A C 1
ATOM 656 O O . MET A 1 80 ? -8.811 -2.856 15.004 1.00 83.94 80 MET A O 1
ATOM 660 N N . ARG A 1 81 ? -6.886 -3.845 14.365 1.00 85.69 81 ARG A N 1
ATOM 661 C CA . ARG A 1 81 ? -6.692 -4.635 15.585 1.00 85.69 81 ARG A CA 1
ATOM 662 C C . ARG A 1 81 ? -6.520 -3.750 16.818 1.00 85.69 81 ARG A C 1
ATOM 664 O O . ARG A 1 81 ? -7.155 -4.015 17.829 1.00 85.69 81 ARG A O 1
ATOM 671 N N . GLU A 1 82 ? -5.743 -2.669 16.725 1.00 84.75 82 GLU A N 1
ATOM 672 C CA . GLU A 1 82 ? -5.620 -1.666 17.802 1.00 84.75 82 GLU A CA 1
ATOM 673 C C . GLU A 1 82 ? -6.974 -1.063 18.224 1.00 84.75 82 GLU A C 1
ATOM 675 O O . GLU A 1 82 ? -7.118 -0.593 19.351 1.00 84.75 82 GLU A O 1
ATOM 680 N N . ARG A 1 83 ? -7.969 -1.070 17.328 1.00 76.69 83 ARG A N 1
ATOM 681 C CA . ARG A 1 83 ? -9.319 -0.541 17.565 1.00 76.69 83 ARG A CA 1
ATOM 682 C C . ARG A 1 83 ? -10.374 -1.615 17.849 1.00 76.69 83 ARG A C 1
ATOM 684 O O . ARG A 1 83 ? -11.533 -1.253 17.999 1.00 76.69 83 ARG A O 1
ATOM 691 N N . ASN A 1 84 ? -9.994 -2.894 17.947 1.00 81.25 84 ASN A N 1
ATOM 692 C CA . ASN A 1 84 ? -10.913 -4.035 18.095 1.00 81.25 84 ASN A CA 1
ATOM 693 C C . ASN A 1 84 ? -12.005 -4.104 17.008 1.00 81.25 84 ASN A C 1
ATOM 695 O O . ASN A 1 84 ? -13.151 -4.441 17.293 1.00 81.25 84 ASN A O 1
ATOM 699 N N . ILE A 1 85 ? -11.662 -3.776 15.760 1.00 75.81 85 ILE A N 1
ATOM 700 C CA . ILE A 1 85 ? -12.594 -3.891 14.631 1.00 75.81 85 ILE A CA 1
ATOM 701 C C . ILE A 1 85 ? -12.569 -5.340 14.128 1.00 75.81 85 ILE A C 1
ATOM 703 O O . ILE A 1 85 ? -11.534 -5.799 13.638 1.00 75.81 85 ILE A O 1
ATOM 707 N N . GLU A 1 86 ? -13.689 -6.056 14.262 1.00 63.84 86 GLU A N 1
ATOM 708 C CA . GLU A 1 86 ? -13.865 -7.411 13.719 1.00 63.84 86 GLU A CA 1
ATOM 709 C C . GLU A 1 86 ? -14.099 -7.391 12.197 1.00 63.84 86 GLU A C 1
ATOM 711 O O . GLU A 1 86 ? -14.625 -6.420 11.644 1.00 63.84 86 GLU A O 1
ATOM 716 N N . PHE A 1 87 ? -13.640 -8.453 11.527 1.00 57.97 87 PHE A N 1
ATOM 717 C CA . PHE A 1 87 ? -13.498 -8.562 10.069 1.00 57.97 87 PHE A CA 1
ATOM 718 C C . PHE A 1 87 ? -14.639 -9.331 9.400 1.00 57.97 87 PHE A C 1
ATOM 720 O O . PHE A 1 87 ? -15.004 -10.402 9.933 1.00 57.97 87 PHE A O 1
#

Radius of gyration: 14.44 Å; Cα contacts (8 Å, |Δi|>4): 58; chains: 1; bounding box: 33×21×42 Å

Mean predicted aligned error: 5.43 Å

Secondary structure (DSSP, 8-state):
-HHHHHHHHHHHHHHHHHHHHHHHHHHHT-TT--HHHHHHHHHHHHHHHHHHHHHHHHHHHHHIIIIIHHHHHHHHHHHHHTTT---